Protein AF-A0A1S2QSL7-F1 (afdb_monomer_lite)

pLDDT: mean 91.75, std 8.48, range [45.66, 98.5]

Radius of gyration: 13.89 Å; chains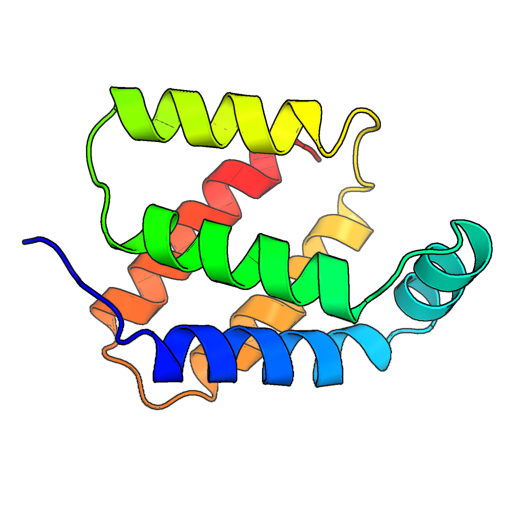: 1; bounding box: 34×24×37 Å

Secondary structure (DSSP, 8-state):
---PPPHHHHHHHHHHHHHHHTTSHHHHHHHHHTT--HHHHHHHHHHHHHHHHH---HHHHHHHHHHHHHH--SPPPHHHHHHHHHHHHHHHHHS---HHHHHHHHHHHHHHHTTT-

Foldseek 3Di:
DQDQDDLVVLLQLLVQLVVQVCVDVVSVVVCVVVVHDSVVVSVVSSVLLRQQRRDDDPVVLVVNLVVLCVVQVDADDVVRLVVSLVSSLVSLVPDPDDPVSSVSSSVSSVVSSVSRD

Sequence (117 aa):
MTISLEQEKVNELVDRFYDKLLQDPYYVSMFKERSVDIEVLKNRQRVFISRLVSEESAQEQGKHVSQVQERHPFQIEPERGGIWFSKLKETIDEMELDRSAKERILKKVEFLLKKII

Structure (mmCIF, N/CA/C/O backbone):
data_AF-A0A1S2QSL7-F1
#
_entry.id   AF-A0A1S2QSL7-F1
#
loop_
_atom_site.group_PDB
_atom_site.id
_atom_site.type_symbol
_atom_site.label_atom_id
_atom_site.label_alt_id
_atom_site.label_comp_id
_atom_site.label_asym_id
_atom_site.label_entity_id
_atom_site.label_seq_id
_atom_site.pdbx_PDB_ins_code
_atom_site.Cartn_x
_atom_site.Cartn_y
_atom_site.Cartn_z
_atom_site.occupancy
_atom_site.B_iso_or_equiv
_atom_site.auth_seq_id
_atom_site.auth_comp_id
_atom_site.auth_asym_id
_atom_site.auth_atom_id
_atom_site.pdbx_PDB_model_num
ATOM 1 N N . MET A 1 1 ? -9.664 1.681 20.411 1.00 45.66 1 MET A N 1
ATOM 2 C CA . MET A 1 1 ? -10.759 1.075 19.626 1.00 45.66 1 MET A CA 1
ATOM 3 C C . MET A 1 1 ? -10.112 0.392 18.446 1.00 45.66 1 MET A C 1
ATOM 5 O O . MET A 1 1 ? -9.631 1.094 17.565 1.00 45.66 1 MET A O 1
ATOM 9 N N . THR A 1 2 ? -10.062 -0.938 18.461 1.00 53.28 2 THR A N 1
ATOM 10 C CA . THR A 1 2 ? -9.529 -1.727 17.350 1.00 53.28 2 THR A CA 1
ATOM 11 C C . THR A 1 2 ? -10.446 -1.547 16.146 1.00 53.28 2 THR A C 1
ATOM 13 O O . THR A 1 2 ? -11.578 -2.021 16.154 1.00 53.28 2 THR A O 1
ATOM 16 N N . ILE A 1 3 ? -9.986 -0.815 15.134 1.00 60.56 3 ILE A N 1
ATOM 17 C CA . ILE A 1 3 ? -10.678 -0.737 13.845 1.00 60.56 3 ILE A CA 1
ATOM 18 C C . ILE A 1 3 ? -10.294 -2.002 13.082 1.00 60.56 3 ILE A C 1
ATOM 20 O O . ILE A 1 3 ? -9.147 -2.143 12.666 1.00 60.56 3 ILE A O 1
ATOM 24 N N . SER A 1 4 ? -11.235 -2.931 12.936 1.00 66.44 4 SER A N 1
ATOM 25 C CA . SER A 1 4 ? -11.067 -4.099 12.074 1.00 66.44 4 SER A CA 1
ATOM 26 C C . SER A 1 4 ? -11.668 -3.775 10.714 1.00 66.44 4 SER A C 1
ATOM 28 O O . SER A 1 4 ? -12.847 -3.444 10.638 1.00 66.44 4 SER A O 1
ATOM 30 N N . LEU A 1 5 ? -10.866 -3.855 9.653 1.00 80.69 5 LEU A N 1
ATOM 31 C CA . LEU A 1 5 ? -11.386 -3.811 8.290 1.00 80.69 5 LEU A CA 1
ATOM 32 C C . LEU A 1 5 ? -11.773 -5.234 7.878 1.00 80.69 5 LEU A C 1
ATOM 34 O O . LEU A 1 5 ? -11.000 -6.165 8.105 1.00 80.69 5 LEU A O 1
ATOM 38 N N . GLU A 1 6 ? -12.954 -5.412 7.293 1.00 88.50 6 GLU A N 1
ATOM 39 C CA . GLU A 1 6 ? -13.374 -6.715 6.773 1.00 88.50 6 GLU A CA 1
ATOM 40 C C . GLU A 1 6 ? -12.395 -7.214 5.705 1.00 88.50 6 GLU A C 1
ATOM 42 O O . GLU A 1 6 ? -11.885 -6.437 4.891 1.00 88.50 6 GLU A O 1
ATOM 47 N N . GLN A 1 7 ? -12.133 -8.523 5.683 1.00 89.69 7 GLN A N 1
ATOM 48 C CA . GLN A 1 7 ? -11.167 -9.104 4.747 1.00 89.69 7 GLN A CA 1
ATOM 49 C C . GLN A 1 7 ? -11.559 -8.846 3.285 1.00 89.69 7 GLN A C 1
ATOM 51 O O . GLN A 1 7 ? -10.685 -8.641 2.446 1.00 89.69 7 GLN A O 1
ATOM 56 N N . GLU A 1 8 ? -12.856 -8.795 2.981 1.00 92.62 8 GLU A N 1
ATOM 57 C CA . GLU A 1 8 ? -13.361 -8.453 1.647 1.00 92.62 8 GLU A CA 1
ATOM 58 C C . GLU A 1 8 ? -12.944 -7.041 1.226 1.00 92.62 8 GLU A C 1
ATOM 60 O O . GLU A 1 8 ? -12.466 -6.848 0.109 1.00 92.62 8 GLU A O 1
ATOM 65 N N . LYS A 1 9 ? -13.003 -6.072 2.146 1.00 94.12 9 LYS A N 1
ATOM 66 C CA . LYS A 1 9 ? -12.539 -4.702 1.901 1.00 94.12 9 LYS A CA 1
ATOM 67 C C . LYS A 1 9 ? -11.025 -4.619 1.753 1.00 94.12 9 LYS A C 1
ATOM 69 O O . LYS A 1 9 ? -10.541 -3.856 0.923 1.00 94.12 9 LYS A O 1
ATOM 74 N N . VAL A 1 10 ? -10.259 -5.421 2.495 1.00 94.50 10 VAL A N 1
ATOM 75 C CA . VAL A 1 10 ? -8.804 -5.522 2.275 1.00 94.50 10 VAL A CA 1
ATOM 76 C C . VAL A 1 10 ? -8.500 -6.084 0.882 1.00 94.50 10 VAL A C 1
ATOM 78 O O . VAL A 1 10 ? -7.609 -5.579 0.200 1.00 94.50 10 VAL A O 1
ATOM 81 N N . ASN A 1 11 ? -9.235 -7.110 0.448 1.00 95.81 11 ASN A N 1
ATOM 82 C CA . ASN A 1 11 ? -9.059 -7.704 -0.875 1.00 95.81 11 ASN A CA 1
ATOM 83 C C . ASN A 1 11 ? -9.378 -6.685 -1.978 1.00 95.81 11 ASN A C 1
ATOM 85 O O . ASN A 1 11 ? -8.533 -6.458 -2.841 1.00 95.81 11 ASN A O 1
ATOM 89 N N . GLU A 1 12 ? -10.533 -6.017 -1.881 1.00 96.94 12 GLU A N 1
ATOM 90 C CA . GLU A 1 12 ? -10.971 -4.955 -2.796 1.00 96.94 12 GLU A CA 1
ATOM 91 C C . GLU A 1 12 ? -9.943 -3.814 -2.881 1.00 96.94 12 GLU A C 1
ATOM 93 O O . GLU A 1 12 ? -9.579 -3.396 -3.981 1.00 96.94 12 GLU A O 1
ATOM 98 N N . LEU A 1 13 ? -9.434 -3.345 -1.733 1.00 96.81 13 LEU A N 1
ATOM 99 C CA . LEU A 1 13 ? -8.393 -2.316 -1.662 1.00 96.81 13 LEU A CA 1
ATOM 100 C C . LEU A 1 13 ? -7.150 -2.727 -2.447 1.00 96.81 13 LEU A C 1
ATOM 102 O O . LEU A 1 13 ? -6.632 -1.942 -3.238 1.00 96.81 13 LEU A O 1
ATOM 106 N N . VAL A 1 14 ? -6.655 -3.944 -2.218 1.00 97.94 14 VAL A N 1
ATOM 107 C CA . VAL A 1 14 ? -5.434 -4.409 -2.875 1.00 97.94 14 VAL A CA 1
ATOM 108 C C . VAL A 1 14 ? -5.651 -4.570 -4.375 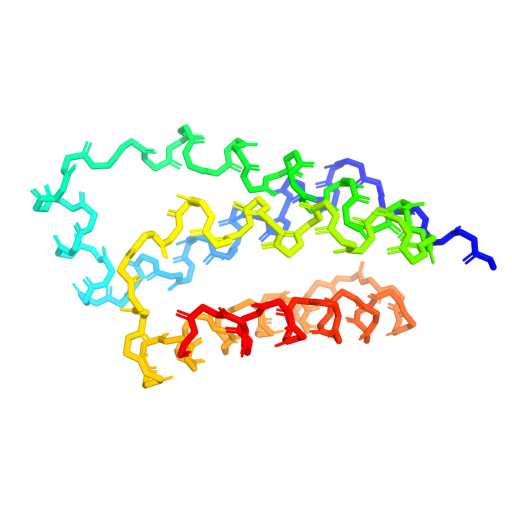1.00 97.94 14 VAL A C 1
ATOM 110 O O . VAL A 1 14 ? -4.814 -4.103 -5.140 1.00 97.94 14 VAL A O 1
ATOM 113 N N . ASP A 1 15 ? -6.759 -5.163 -4.816 1.00 98.25 15 ASP A N 1
ATOM 114 C CA . ASP A 1 15 ? -7.004 -5.341 -6.250 1.00 98.25 15 ASP A CA 1
ATOM 115 C C . ASP A 1 15 ? -7.099 -4.006 -6.987 1.00 98.25 15 ASP A C 1
ATOM 117 O O . ASP A 1 15 ? -6.326 -3.771 -7.917 1.00 98.25 15 ASP A O 1
ATOM 121 N N . ARG A 1 16 ? -7.923 -3.076 -6.493 1.00 98.38 16 ARG A N 1
ATOM 122 C CA . ARG A 1 16 ? -8.044 -1.738 -7.094 1.00 98.38 16 ARG A CA 1
ATOM 123 C C . ARG A 1 16 ? -6.732 -0.960 -7.067 1.00 98.38 16 ARG A C 1
ATOM 125 O O . ARG A 1 16 ? -6.428 -0.227 -8.007 1.00 98.38 16 ARG A O 1
ATOM 132 N N . PHE A 1 17 ? -5.945 -1.119 -6.004 1.00 98.50 17 PHE A N 1
ATOM 133 C CA . PHE A 1 17 ? -4.632 -0.499 -5.902 1.00 98.50 17 PHE A CA 1
ATOM 134 C C . PHE A 1 17 ? -3.696 -0.984 -7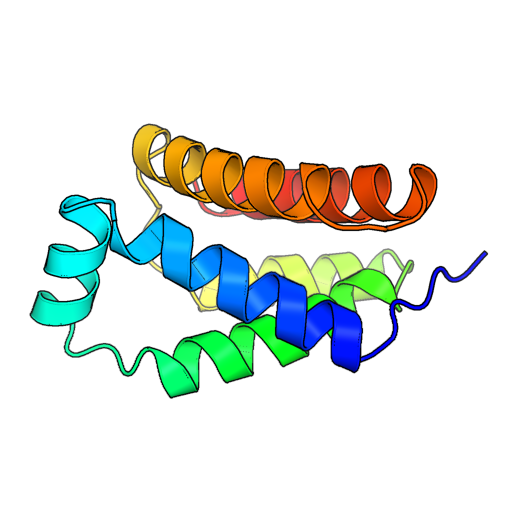.017 1.00 98.50 17 PHE A C 1
ATOM 136 O O . PHE A 1 17 ? -3.068 -0.157 -7.680 1.00 98.50 17 PHE A O 1
ATOM 143 N N . TYR A 1 18 ? -3.620 -2.296 -7.264 1.00 98.25 18 TYR A N 1
ATOM 144 C CA . TYR A 1 18 ? -2.793 -2.832 -8.349 1.00 98.25 18 TYR A CA 1
ATOM 145 C C . TYR A 1 18 ? -3.335 -2.477 -9.728 1.00 98.25 18 TYR A C 1
ATOM 147 O O . TYR A 1 18 ? -2.532 -2.161 -10.601 1.00 98.25 18 TYR A O 1
ATOM 155 N N . ASP A 1 19 ? -4.654 -2.449 -9.924 1.00 97.94 19 ASP A N 1
ATOM 156 C CA . ASP A 1 19 ? -5.246 -2.024 -11.197 1.00 97.94 19 ASP A CA 1
ATOM 157 C C . ASP A 1 19 ? -4.797 -0.607 -11.581 1.00 97.94 19 ASP A C 1
ATOM 159 O O . ASP A 1 19 ? -4.506 -0.345 -12.750 1.00 97.94 19 ASP A O 1
ATOM 163 N N . LYS A 1 20 ? -4.673 0.290 -10.590 1.00 97.81 20 LYS A N 1
ATOM 164 C CA . LYS A 1 20 ? -4.133 1.646 -10.770 1.00 97.81 20 LYS A CA 1
ATOM 165 C C . LYS A 1 20 ? -2.612 1.666 -10.902 1.00 97.81 20 LYS A C 1
ATOM 167 O O . LYS A 1 20 ? -2.093 2.375 -11.760 1.00 97.81 20 LYS A O 1
ATOM 172 N N . LEU A 1 21 ? -1.891 0.927 -10.055 1.00 97.69 21 LEU A N 1
ATOM 173 C CA . LEU A 1 21 ? -0.424 0.904 -10.052 1.00 97.69 21 LEU A CA 1
ATOM 174 C C . LEU A 1 21 ? 0.130 0.383 -11.383 1.00 97.69 21 LEU A C 1
ATOM 176 O O . LEU A 1 21 ? 1.119 0.901 -11.888 1.00 97.69 21 LEU A O 1
ATOM 180 N N . LEU A 1 22 ? -0.535 -0.611 -11.973 1.00 96.94 22 LEU A N 1
ATOM 181 C CA . LEU A 1 22 ? -0.143 -1.226 -13.240 1.00 96.94 22 LEU A CA 1
ATOM 182 C C . LEU A 1 22 ? -0.481 -0.370 -14.472 1.00 96.94 22 LEU A C 1
ATOM 184 O O . LEU A 1 22 ? -0.148 -0.770 -15.584 1.00 96.94 22 LEU A O 1
ATOM 188 N N . GLN A 1 23 ? -1.089 0.809 -14.301 1.00 96.75 23 GLN A N 1
ATOM 189 C CA . GLN A 1 23 ? -1.167 1.816 -15.368 1.00 96.75 23 GLN A CA 1
ATOM 190 C C . GLN A 1 23 ? 0.116 2.648 -15.482 1.00 96.75 23 GLN A C 1
ATOM 192 O O . GLN A 1 23 ? 0.315 3.331 -16.484 1.00 96.75 23 GLN A O 1
ATOM 197 N N . ASP A 1 24 ? 0.981 2.623 -14.464 1.00 96.75 24 ASP A N 1
ATOM 198 C CA . ASP A 1 24 ? 2.242 3.355 -14.479 1.00 96.75 24 ASP A CA 1
ATOM 199 C C . ASP A 1 24 ? 3.346 2.510 -15.158 1.00 96.75 24 ASP A C 1
ATOM 201 O O . ASP A 1 24 ? 3.690 1.426 -14.663 1.00 96.75 24 ASP A O 1
ATOM 205 N N . PRO A 1 25 ? 3.939 2.987 -16.275 1.00 96.38 25 PRO A N 1
ATOM 206 C CA . PRO A 1 25 ? 4.929 2.224 -17.034 1.00 96.38 25 PRO A CA 1
ATOM 207 C C . PRO A 1 25 ? 6.164 1.813 -16.228 1.00 96.38 25 PRO A C 1
ATOM 209 O O . PRO A 1 25 ? 6.756 0.771 -16.515 1.00 96.38 25 PRO A O 1
ATOM 212 N N . TYR A 1 26 ? 6.555 2.598 -15.217 1.00 95.88 26 TYR A N 1
ATOM 213 C CA . TYR A 1 26 ? 7.703 2.277 -14.374 1.00 95.88 26 TYR A CA 1
ATOM 214 C C . TYR A 1 26 ? 7.457 0.989 -13.584 1.00 95.88 26 TYR A C 1
ATOM 216 O O . TYR A 1 26 ? 8.306 0.098 -13.592 1.00 95.88 26 TYR A O 1
ATOM 224 N N . TYR A 1 27 ? 6.293 0.855 -12.940 1.00 95.75 27 TYR A N 1
ATOM 225 C CA . TYR A 1 27 ? 5.971 -0.340 -12.154 1.00 95.75 27 TYR A CA 1
ATOM 226 C C . TYR A 1 27 ? 5.801 -1.569 -13.037 1.00 95.75 27 TYR A C 1
ATOM 228 O O . TYR A 1 27 ? 6.291 -2.641 -12.682 1.00 95.75 27 TYR A O 1
ATOM 236 N N . VAL A 1 28 ? 5.182 -1.410 -14.210 1.00 96.56 28 VAL A N 1
ATOM 237 C CA . VAL A 1 28 ? 5.062 -2.493 -15.194 1.00 96.56 28 VAL A CA 1
ATOM 238 C C . VAL A 1 28 ? 6.441 -2.992 -15.631 1.00 96.56 28 VAL A C 1
ATOM 240 O O . VAL A 1 28 ? 6.689 -4.199 -15.593 1.00 96.56 28 VAL A O 1
ATOM 243 N N . SER A 1 29 ? 7.355 -2.085 -16.002 1.00 96.62 29 SER A N 1
ATOM 244 C CA . SER A 1 29 ? 8.717 -2.465 -16.405 1.00 96.62 29 SER A CA 1
ATOM 245 C C . SER A 1 29 ? 9.475 -3.112 -15.251 1.00 96.62 29 SER A C 1
ATOM 247 O O . SER A 1 29 ? 10.007 -4.208 -15.403 1.00 96.62 29 SER A O 1
ATOM 249 N N . MET A 1 30 ? 9.448 -2.495 -14.067 1.00 94.56 30 MET A N 1
ATOM 250 C CA . MET A 1 30 ? 10.173 -2.973 -12.890 1.00 94.56 30 MET A CA 1
ATOM 251 C C . MET A 1 30 ? 9.715 -4.367 -12.445 1.00 94.56 30 MET A C 1
ATOM 253 O O . MET A 1 30 ? 10.553 -5.227 -12.163 1.00 94.56 30 MET A O 1
ATOM 257 N N . PHE A 1 31 ? 8.405 -4.632 -12.422 1.00 95.12 31 PHE A N 1
ATOM 258 C CA . PHE A 1 31 ? 7.882 -5.960 -12.098 1.00 95.12 31 PHE A CA 1
ATOM 259 C C . PHE A 1 31 ? 8.260 -6.998 -13.156 1.00 95.12 31 PHE A C 1
ATOM 261 O O . PHE A 1 31 ? 8.641 -8.113 -12.797 1.00 95.12 31 PHE A O 1
ATOM 268 N N . LYS A 1 32 ? 8.226 -6.634 -14.444 1.00 95.69 32 LYS A N 1
ATOM 269 C CA . LYS A 1 32 ? 8.627 -7.524 -15.539 1.00 95.69 32 LYS A CA 1
ATOM 270 C C . LYS A 1 32 ? 10.119 -7.862 -15.491 1.00 95.69 32 LYS A C 1
ATOM 2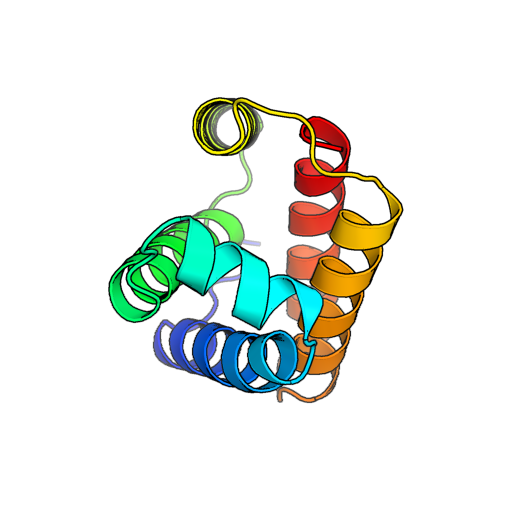72 O O . LYS A 1 32 ? 10.474 -9.035 -15.547 1.00 95.69 32 LYS A O 1
ATOM 277 N N . GLU A 1 33 ? 10.984 -6.862 -15.350 1.00 95.88 33 GLU A N 1
ATOM 278 C CA . GLU A 1 33 ? 12.443 -7.026 -15.264 1.00 95.88 33 GLU A CA 1
ATOM 279 C C . GLU A 1 33 ? 12.850 -7.919 -14.091 1.00 95.88 33 GLU A C 1
ATOM 281 O O . GLU A 1 33 ? 13.754 -8.744 -14.208 1.00 95.88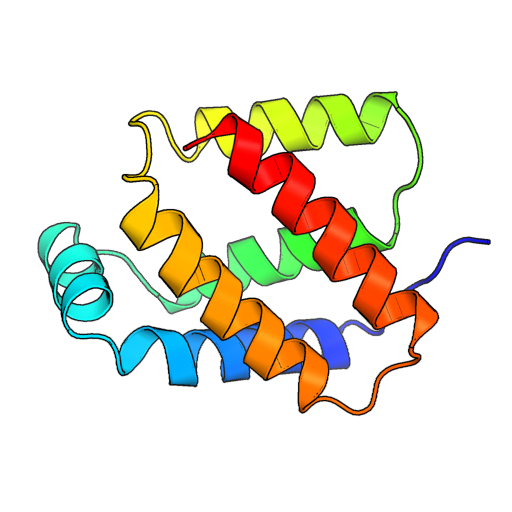 33 GLU A O 1
ATOM 286 N N . ARG A 1 34 ? 12.143 -7.796 -12.965 1.00 92.31 34 ARG A N 1
ATOM 287 C CA . ARG A 1 34 ? 12.389 -8.588 -11.756 1.00 92.31 34 ARG A CA 1
ATOM 288 C C . ARG A 1 34 ? 11.618 -9.910 -11.713 1.00 92.31 34 ARG A C 1
ATOM 290 O O . ARG A 1 34 ? 11.685 -10.595 -10.697 1.00 92.31 34 ARG A O 1
ATOM 297 N N . SER A 1 35 ? 10.902 -10.274 -12.784 1.00 95.31 35 SER A N 1
ATOM 298 C CA . SER A 1 35 ? 10.068 -11.487 -12.861 1.00 95.31 35 SER A CA 1
ATOM 299 C C . SER A 1 35 ? 9.128 -11.643 -11.654 1.00 95.31 35 SER A C 1
ATOM 301 O O . SER A 1 35 ? 9.003 -12.718 -11.069 1.00 95.31 35 SER A O 1
ATOM 303 N N . VAL A 1 36 ? 8.504 -10.537 -11.241 1.00 93.50 36 VAL A N 1
ATOM 304 C CA . VAL A 1 36 ? 7.621 -10.489 -10.072 1.00 93.50 36 VAL A CA 1
ATOM 305 C C . VAL A 1 36 ? 6.276 -11.118 -10.410 1.00 93.50 36 VAL A C 1
ATOM 307 O O . VAL A 1 36 ? 5.576 -10.669 -11.315 1.00 93.50 36 VAL A O 1
ATOM 310 N N . ASP A 1 37 ? 5.879 -12.110 -9.618 1.00 96.31 37 ASP A N 1
ATOM 311 C CA . ASP A 1 37 ? 4.510 -12.616 -9.607 1.00 96.31 37 ASP A CA 1
ATOM 312 C C . ASP A 1 37 ? 3.605 -11.631 -8.846 1.00 96.31 37 ASP A C 1
ATOM 314 O O . ASP A 1 37 ? 3.667 -11.502 -7.616 1.00 96.31 37 ASP A O 1
ATOM 318 N N . ILE A 1 38 ? 2.781 -10.907 -9.605 1.00 96.25 38 ILE A N 1
ATOM 319 C CA . ILE A 1 38 ? 1.880 -9.874 -9.085 1.00 96.25 38 ILE A CA 1
ATOM 320 C C . ILE A 1 38 ? 0.823 -10.477 -8.155 1.00 96.25 38 ILE A C 1
ATOM 322 O O . ILE A 1 38 ? 0.483 -9.854 -7.151 1.00 96.25 38 ILE A O 1
ATOM 326 N N . GLU A 1 39 ? 0.330 -11.687 -8.418 1.00 97.06 39 GLU A N 1
ATOM 327 C CA . GLU A 1 39 ? -0.698 -12.307 -7.577 1.00 97.06 39 GLU A CA 1
ATOM 328 C C . GLU A 1 39 ? -0.122 -12.750 -6.229 1.00 97.06 39 GLU A C 1
ATOM 330 O O . GLU A 1 39 ? -0.735 -12.544 -5.174 1.00 97.06 39 GLU A O 1
ATOM 335 N N . VAL A 1 40 ? 1.114 -13.255 -6.218 1.00 96.44 40 VAL A N 1
ATOM 336 C CA . VAL A 1 40 ? 1.843 -13.505 -4.966 1.00 96.44 40 VAL A CA 1
ATOM 337 C C . VAL A 1 40 ? 2.079 -12.200 -4.200 1.00 96.44 40 VAL A C 1
ATOM 339 O O . VAL A 1 40 ? 1.932 -12.170 -2.972 1.00 96.44 40 VAL A O 1
ATOM 342 N N . LEU A 1 41 ? 2.420 -11.111 -4.894 1.00 95.25 41 LEU A N 1
ATOM 343 C CA . LEU A 1 41 ? 2.651 -9.811 -4.267 1.00 95.25 41 LEU A CA 1
ATOM 344 C C . LEU A 1 41 ? 1.363 -9.225 -3.663 1.00 95.25 41 LEU A C 1
ATOM 346 O O . LEU A 1 41 ? 1.368 -8.829 -2.494 1.00 95.25 41 LEU A O 1
ATOM 350 N N . LYS A 1 42 ? 0.248 -9.269 -4.401 1.00 97.50 42 LYS A N 1
ATOM 351 C CA . LYS A 1 42 ? -1.092 -8.919 -3.913 1.00 97.50 42 LYS A CA 1
ATOM 352 C C . LYS A 1 42 ? -1.451 -9.708 -2.660 1.00 97.50 42 LYS A C 1
ATOM 354 O O . LYS A 1 42 ? -1.810 -9.113 -1.647 1.00 97.50 42 LYS A O 1
ATOM 359 N N . ASN A 1 43 ? -1.282 -11.031 -2.675 1.00 96.38 43 ASN A N 1
ATOM 360 C CA . ASN A 1 43 ? -1.564 -11.880 -1.514 1.00 96.38 43 ASN A CA 1
ATOM 361 C C . ASN A 1 43 ? -0.744 -11.480 -0.283 1.00 96.38 43 ASN A C 1
ATOM 363 O O . ASN A 1 43 ? -1.283 -11.362 0.819 1.00 96.38 43 ASN A O 1
ATOM 367 N N . ARG A 1 44 ? 0.550 -11.195 -0.463 1.00 95.12 44 ARG A N 1
ATOM 368 C CA . ARG A 1 44 ? 1.408 -10.704 0.627 1.00 95.12 44 ARG A CA 1
ATOM 369 C C . ARG A 1 44 ? 0.941 -9.349 1.153 1.00 95.12 44 ARG A C 1
ATOM 371 O O . ARG A 1 44 ? 0.974 -9.139 2.366 1.00 95.12 44 ARG A O 1
ATOM 378 N N . GLN A 1 45 ? 0.511 -8.449 0.270 1.00 95.75 45 GLN A N 1
ATOM 379 C CA . GLN A 1 45 ? 0.025 -7.126 0.652 1.00 95.75 45 GLN A CA 1
ATOM 380 C C . GLN A 1 45 ? -1.330 -7.191 1.367 1.00 95.75 45 GLN A C 1
ATOM 382 O O . GLN A 1 45 ? -1.492 -6.501 2.369 1.00 95.75 45 GLN A O 1
ATOM 387 N N . ARG A 1 46 ? -2.254 -8.067 0.945 1.00 95.50 46 ARG A N 1
ATOM 388 C CA . ARG A 1 46 ? -3.527 -8.327 1.647 1.00 95.50 46 ARG A CA 1
ATOM 389 C C . ARG A 1 46 ? -3.267 -8.756 3.089 1.00 95.50 46 ARG A C 1
ATOM 391 O O . ARG A 1 46 ? -3.742 -8.111 4.015 1.00 95.50 46 ARG A O 1
ATOM 398 N N . VAL A 1 47 ? -2.430 -9.778 3.285 1.00 92.81 47 VAL A N 1
ATOM 399 C CA . VAL A 1 47 ? -2.072 -10.273 4.628 1.00 92.81 47 VAL A CA 1
ATOM 400 C C . VAL A 1 47 ? -1.419 -9.179 5.474 1.00 92.81 47 VAL A C 1
ATOM 402 O O . VAL A 1 47 ? -1.717 -9.054 6.661 1.00 92.81 47 VAL A O 1
ATOM 405 N N . PHE A 1 48 ? -0.530 -8.386 4.873 1.00 93.12 48 PHE A N 1
ATOM 406 C CA . PHE A 1 48 ? 0.130 -7.286 5.567 1.00 93.12 48 PHE A CA 1
ATOM 407 C C . PHE A 1 48 ? -0.865 -6.210 6.013 1.00 93.12 48 PHE A C 1
ATOM 409 O O . PHE A 1 48 ? -0.849 -5.823 7.176 1.00 93.12 48 PHE A O 1
ATOM 416 N N . ILE A 1 49 ? -1.756 -5.764 5.123 1.00 91.50 49 ILE A N 1
ATOM 417 C CA . ILE A 1 49 ? -2.758 -4.741 5.438 1.00 91.50 49 ILE A CA 1
ATOM 418 C C . ILE A 1 49 ? -3.729 -5.244 6.508 1.00 91.50 49 ILE A C 1
ATOM 420 O O . ILE A 1 49 ? -3.990 -4.498 7.448 1.00 91.50 49 ILE A O 1
ATOM 424 N N . SER A 1 50 ? -4.201 -6.496 6.430 1.00 89.50 50 SER A N 1
ATOM 425 C CA . SER A 1 50 ? -5.084 -7.077 7.454 1.00 89.50 50 SER A CA 1
ATOM 426 C C . SER A 1 50 ? -4.453 -7.023 8.851 1.00 89.50 50 SER A C 1
ATOM 428 O O . SER A 1 50 ? -5.107 -6.619 9.807 1.00 89.50 50 SER A O 1
ATOM 430 N N . ARG A 1 51 ? -3.159 -7.346 8.982 1.00 88.56 51 ARG A N 1
ATOM 431 C CA . ARG A 1 51 ? -2.441 -7.228 10.269 1.00 88.56 51 ARG A CA 1
ATOM 432 C C . ARG A 1 51 ? -2.250 -5.773 10.683 1.00 88.56 51 ARG A C 1
ATOM 434 O O . ARG A 1 51 ? -2.526 -5.397 11.821 1.00 88.56 51 ARG A O 1
ATOM 441 N N . LEU A 1 52 ? -1.856 -4.933 9.725 1.00 88.56 52 LEU A N 1
ATOM 442 C CA . LEU A 1 52 ? -1.601 -3.516 9.946 1.00 88.56 52 LEU A CA 1
ATOM 443 C C . LEU A 1 52 ? -2.831 -2.791 10.504 1.00 88.56 52 LEU A C 1
ATOM 445 O O . LEU A 1 52 ? -2.667 -1.889 11.325 1.00 88.56 52 LEU A O 1
ATOM 449 N N . VAL A 1 53 ? -4.048 -3.144 10.079 1.00 84.06 53 VAL A N 1
ATOM 450 C CA . VAL A 1 53 ? -5.279 -2.509 10.583 1.00 84.06 53 VAL A CA 1
ATOM 451 C C . VAL A 1 53 ? -5.668 -3.001 11.976 1.00 84.06 53 VAL A C 1
ATOM 453 O O . VAL A 1 53 ? -6.020 -2.167 12.813 1.00 84.06 53 VAL A O 1
ATOM 456 N N . SER A 1 54 ? -5.522 -4.300 12.248 1.00 79.06 54 SER A N 1
ATOM 457 C CA . SER A 1 54 ? -5.943 -4.935 13.503 1.00 79.06 54 SER A CA 1
ATOM 458 C C . SER A 1 54 ? -5.044 -4.620 14.704 1.00 79.06 54 SER A C 1
ATOM 460 O O . SER A 1 54 ? -5.497 -4.711 15.842 1.00 79.06 54 SER A O 1
ATOM 462 N N . GLU A 1 55 ? -3.784 -4.241 14.485 1.00 77.69 55 GLU A N 1
ATOM 463 C CA . GLU A 1 55 ? -2.789 -4.129 15.558 1.00 77.69 55 GLU A CA 1
ATOM 464 C C . GLU A 1 55 ? -2.435 -2.668 15.900 1.00 77.69 55 GLU A C 1
ATOM 466 O O . GLU A 1 55 ? -2.209 -1.832 15.021 1.00 77.69 55 GLU A O 1
ATOM 471 N N . GLU A 1 56 ? -2.380 -2.330 17.194 1.00 73.00 56 GLU A N 1
ATOM 472 C CA . GLU A 1 56 ? -2.098 -0.962 17.684 1.00 73.00 56 GLU A CA 1
ATOM 473 C C . GLU A 1 56 ? -0.885 -0.853 18.618 1.00 73.00 56 GLU A C 1
ATOM 475 O O . GLU A 1 56 ? -0.549 0.248 19.049 1.00 73.00 56 GLU A O 1
ATOM 480 N N . SER A 1 57 ? -0.219 -1.959 18.959 1.00 79.06 57 SER A N 1
ATOM 481 C CA . SER A 1 57 ? 0.872 -1.915 19.938 1.00 79.06 57 SER A CA 1
ATOM 482 C C . SER A 1 57 ? 2.186 -1.409 19.322 1.00 79.06 57 SER A C 1
ATOM 484 O O . SER A 1 57 ? 2.482 -1.643 18.147 1.00 79.06 57 SER A O 1
ATOM 486 N N . ALA A 1 58 ? 3.018 -0.755 20.140 1.00 77.25 58 ALA A N 1
ATOM 487 C CA . ALA A 1 58 ? 4.355 -0.315 19.732 1.00 77.25 58 ALA A CA 1
ATOM 488 C C . ALA A 1 58 ? 5.266 -1.494 19.336 1.00 77.25 58 ALA A C 1
ATOM 490 O O . ALA A 1 58 ? 6.112 -1.364 18.452 1.00 77.25 58 ALA A O 1
ATOM 491 N N . GLN A 1 59 ? 5.068 -2.663 19.955 1.00 82.44 59 GLN A N 1
ATOM 492 C CA . GLN A 1 59 ? 5.787 -3.887 19.609 1.00 82.44 59 GLN A CA 1
ATOM 493 C C . GLN A 1 59 ? 5.442 -4.360 18.189 1.00 82.44 59 GLN A C 1
ATOM 495 O O . GLN A 1 59 ? 6.348 -4.656 17.410 1.00 82.44 59 GLN A O 1
ATOM 500 N N . GLU A 1 60 ? 4.156 -4.385 17.828 1.00 85.25 60 GLU A N 1
ATOM 501 C CA . GLU A 1 60 ? 3.728 -4.750 16.471 1.00 85.25 60 GLU A CA 1
ATOM 502 C C . GLU A 1 60 ? 4.182 -3.706 15.444 1.00 85.25 60 GLU A C 1
ATOM 504 O O . GLU A 1 60 ? 4.627 -4.053 14.351 1.00 85.25 60 GLU A O 1
ATOM 509 N N . GLN A 1 61 ? 4.182 -2.419 15.806 1.00 84.81 61 GLN A N 1
ATOM 510 C CA . GLN A 1 61 ? 4.754 -1.375 14.955 1.00 84.81 61 GLN A CA 1
ATOM 511 C C . GLN A 1 61 ? 6.237 -1.636 14.642 1.00 84.81 61 GLN A C 1
ATOM 513 O O . GLN A 1 61 ? 6.642 -1.499 13.488 1.00 84.81 61 GLN A O 1
ATOM 518 N N . GLY A 1 62 ? 7.034 -2.051 15.633 1.00 88.62 62 GLY A N 1
ATOM 519 C CA . GLY A 1 62 ? 8.431 -2.443 15.430 1.00 88.62 62 GLY A CA 1
ATOM 520 C C . GLY A 1 62 ? 8.581 -3.608 14.447 1.00 88.62 62 GLY A C 1
ATOM 521 O O . GLY A 1 62 ? 9.382 -3.523 13.518 1.00 88.62 62 GLY A O 1
ATOM 522 N N . LYS A 1 63 ? 7.752 -4.653 14.579 1.00 90.69 63 LYS A N 1
ATOM 523 C CA . LYS A 1 63 ? 7.742 -5.794 13.644 1.00 90.69 63 LYS A CA 1
ATOM 524 C C . LYS A 1 63 ? 7.384 -5.374 12.220 1.00 90.69 63 LYS A C 1
ATOM 526 O O . LYS A 1 63 ? 8.030 -5.828 11.279 1.00 90.69 63 LYS A O 1
ATOM 531 N N . HIS A 1 64 ? 6.398 -4.491 12.051 1.00 91.44 64 HIS A N 1
ATOM 532 C CA . HIS A 1 64 ? 6.035 -3.962 10.737 1.00 91.44 64 HIS A CA 1
ATOM 533 C C . HIS A 1 64 ? 7.187 -3.182 10.098 1.00 91.44 64 HIS A C 1
ATOM 535 O O . HIS A 1 64 ? 7.441 -3.366 8.910 1.00 91.44 64 HIS A O 1
ATOM 541 N N . VAL A 1 65 ? 7.910 -2.361 10.872 1.00 93.38 65 VAL A N 1
ATOM 542 C CA . VAL A 1 65 ? 9.100 -1.640 10.387 1.00 93.38 65 VAL A CA 1
ATOM 543 C C . VAL A 1 65 ? 10.175 -2.620 9.917 1.00 93.38 65 VAL A C 1
ATOM 545 O O . VAL A 1 65 ? 10.632 -2.510 8.781 1.00 93.38 65 VAL A O 1
ATOM 548 N N . SER A 1 66 ? 10.533 -3.609 10.740 1.00 93.81 66 SER A N 1
ATOM 549 C CA . SER A 1 66 ? 11.529 -4.618 10.359 1.00 93.81 66 SER A CA 1
ATOM 550 C C . SER A 1 66 ? 11.115 -5.377 9.097 1.00 93.81 66 SER A C 1
ATOM 552 O O . SER A 1 66 ? 11.917 -5.537 8.182 1.00 93.81 66 SER A O 1
ATOM 554 N N . GLN A 1 67 ? 9.843 -5.771 9.001 1.00 94.31 67 GLN A N 1
ATOM 555 C CA . GLN A 1 67 ? 9.317 -6.496 7.848 1.00 94.31 67 GLN A CA 1
ATOM 556 C C . GLN A 1 67 ? 9.357 -5.671 6.553 1.00 94.31 67 GLN A C 1
ATOM 558 O O . GLN A 1 67 ? 9.668 -6.225 5.497 1.00 94.31 67 GLN A O 1
ATOM 563 N N . VAL A 1 68 ? 9.029 -4.370 6.590 1.00 94.06 68 VAL A N 1
ATOM 564 C CA . VAL A 1 68 ? 9.112 -3.533 5.379 1.00 94.06 68 VAL A CA 1
ATOM 565 C C . VAL A 1 68 ? 10.559 -3.287 4.968 1.00 94.06 68 VAL A C 1
ATOM 567 O O . VAL A 1 68 ? 10.833 -3.328 3.775 1.00 94.06 68 VAL A O 1
ATOM 570 N N . GLN A 1 69 ? 11.482 -3.107 5.915 1.00 94.81 69 GLN A N 1
ATOM 571 C CA . GLN A 1 69 ? 12.905 -2.920 5.618 1.00 94.81 69 GLN A CA 1
ATOM 572 C C . GLN A 1 69 ? 13.539 -4.184 5.025 1.00 94.81 69 GLN A C 1
ATOM 574 O O . GLN A 1 69 ? 14.235 -4.105 4.021 1.00 94.81 69 GLN A O 1
ATOM 579 N N . GLU A 1 70 ? 13.237 -5.361 5.577 1.00 94.19 70 GLU A N 1
ATOM 580 C CA . GLU A 1 70 ? 13.733 -6.643 5.055 1.00 94.19 70 GLU A CA 1
ATOM 581 C C . GLU A 1 70 ? 13.254 -6.904 3.618 1.00 94.19 70 GLU A C 1
ATOM 583 O O . GLU A 1 70 ? 14.000 -7.400 2.776 1.00 94.19 70 GLU A O 1
ATOM 588 N N . ARG A 1 71 ? 12.002 -6.541 3.314 1.00 91.12 71 ARG A N 1
ATOM 589 C CA . ARG A 1 71 ? 11.399 -6.725 1.982 1.00 91.12 71 ARG A CA 1
ATOM 590 C C . ARG A 1 71 ? 11.825 -5.675 0.961 1.00 91.12 71 ARG A C 1
ATOM 592 O O . ARG A 1 71 ? 11.642 -5.902 -0.234 1.00 91.12 71 ARG A O 1
ATOM 599 N N . HIS A 1 72 ? 12.388 -4.561 1.416 1.00 92.00 72 HIS A N 1
ATOM 600 C CA . HIS A 1 72 ? 12.920 -3.490 0.579 1.00 92.00 72 HIS A CA 1
ATOM 601 C C . HIS A 1 72 ? 14.403 -3.281 0.921 1.00 92.00 72 HIS A C 1
ATOM 603 O O . HIS A 1 72 ? 14.770 -2.238 1.460 1.00 92.00 72 HIS A O 1
ATOM 609 N N . PRO A 1 73 ? 15.267 -4.275 0.619 1.00 87.19 73 PRO A N 1
ATOM 610 C CA . PRO A 1 73 ? 16.689 -4.221 0.967 1.00 87.19 73 PRO A CA 1
ATOM 611 C C . PRO A 1 73 ? 17.446 -3.115 0.217 1.00 87.19 73 PRO A C 1
ATOM 613 O O . PRO A 1 73 ? 18.549 -2.744 0.605 1.00 87.19 73 PRO A O 1
ATOM 616 N N . PHE A 1 74 ? 16.849 -2.587 -0.852 1.00 86.62 74 PHE A N 1
ATOM 617 C CA . PHE A 1 74 ? 17.307 -1.401 -1.559 1.00 86.62 74 PHE A CA 1
ATOM 618 C C . PHE A 1 74 ? 16.308 -0.277 -1.307 1.00 86.62 74 PHE A C 1
ATOM 620 O O . PHE A 1 74 ? 15.098 -0.515 -1.387 1.00 86.62 74 PHE A O 1
ATOM 627 N N . GLN A 1 75 ? 16.810 0.929 -1.032 1.00 81.19 75 GLN A N 1
ATOM 628 C CA . GLN A 1 75 ? 15.949 2.096 -0.870 1.00 81.19 75 GLN A CA 1
ATOM 629 C C . GLN A 1 75 ? 15.128 2.335 -2.134 1.00 81.19 75 GLN A C 1
ATOM 631 O O . GLN A 1 75 ? 15.605 2.189 -3.263 1.00 81.19 75 GLN A O 1
ATOM 636 N N . ILE A 1 76 ? 13.865 2.682 -1.921 1.00 90.56 76 ILE A N 1
ATOM 637 C CA . ILE A 1 76 ? 12.967 3.109 -2.981 1.00 90.56 76 ILE A CA 1
ATOM 638 C C . ILE A 1 76 ? 13.243 4.586 -3.232 1.00 90.56 76 ILE A C 1
ATOM 640 O O . ILE A 1 76 ? 13.199 5.387 -2.306 1.00 90.56 76 ILE A O 1
ATOM 644 N N . GLU A 1 77 ? 13.454 4.961 -4.489 1.00 93.75 77 GLU A N 1
ATOM 645 C CA . GLU A 1 77 ? 13.538 6.371 -4.870 1.00 93.75 77 GLU A CA 1
ATOM 646 C C . GLU A 1 77 ? 12.318 7.154 -4.340 1.00 93.75 77 GLU A C 1
ATOM 648 O O . GLU A 1 77 ? 11.181 6.735 -4.602 1.00 93.75 77 GLU A O 1
ATOM 653 N N . PRO A 1 78 ? 12.497 8.289 -3.633 1.00 94.38 78 PRO A N 1
ATOM 654 C CA . PRO A 1 78 ? 11.395 9.011 -2.992 1.00 94.38 78 PRO A CA 1
ATOM 655 C C . PRO A 1 78 ? 10.250 9.372 -3.944 1.00 94.38 78 PRO A C 1
ATOM 657 O O . PRO A 1 78 ? 9.080 9.288 -3.570 1.00 94.38 78 PRO A O 1
ATOM 660 N N . GLU A 1 79 ? 10.571 9.712 -5.195 1.00 95.31 79 GLU A N 1
ATOM 661 C CA . GLU A 1 79 ? 9.585 9.972 -6.250 1.00 95.31 79 GLU A CA 1
ATOM 662 C C . GLU A 1 79 ? 8.700 8.742 -6.513 1.00 95.31 79 GLU A C 1
ATOM 664 O O . GLU A 1 79 ? 7.475 8.848 -6.585 1.00 95.31 79 GLU A O 1
ATOM 669 N N . ARG A 1 80 ? 9.306 7.551 -6.585 1.00 94.88 80 ARG A N 1
ATOM 670 C CA . ARG A 1 80 ? 8.591 6.286 -6.805 1.00 94.88 80 ARG A CA 1
ATOM 671 C C . ARG A 1 80 ? 7.757 5.936 -5.581 1.00 94.88 80 ARG A C 1
ATOM 673 O O . ARG A 1 80 ? 6.573 5.646 -5.713 1.00 94.88 80 ARG A O 1
ATOM 680 N N . GLY A 1 81 ? 8.316 6.063 -4.379 1.00 95.88 81 GLY A N 1
ATOM 681 C CA . GLY A 1 81 ? 7.540 5.922 -3.143 1.00 95.88 81 GLY A CA 1
ATOM 682 C C . GLY A 1 81 ? 6.307 6.837 -3.119 1.00 95.88 81 GLY A C 1
ATOM 683 O O . GLY A 1 81 ? 5.213 6.396 -2.765 1.00 95.88 81 GLY A O 1
ATOM 684 N N . GLY A 1 82 ? 6.458 8.083 -3.575 1.00 96.88 82 GLY A N 1
ATOM 685 C CA . GLY A 1 82 ? 5.374 9.058 -3.695 1.00 96.88 82 GLY A CA 1
ATOM 686 C C . GLY A 1 82 ? 4.270 8.640 -4.669 1.00 96.88 82 GLY A C 1
ATOM 687 O O . GLY A 1 82 ? 3.095 8.689 -4.306 1.00 96.88 82 GLY A O 1
ATOM 688 N N . ILE A 1 83 ? 4.625 8.179 -5.873 1.00 97.25 83 ILE A N 1
ATOM 689 C CA . ILE A 1 83 ? 3.652 7.691 -6.868 1.00 97.25 83 ILE A CA 1
ATOM 690 C C . ILE A 1 83 ? 2.879 6.488 -6.318 1.00 97.25 83 ILE A C 1
ATOM 692 O O . ILE A 1 83 ? 1.646 6.482 -6.348 1.00 97.25 83 ILE A O 1
ATOM 696 N N . TRP A 1 84 ? 3.590 5.505 -5.754 1.00 97.62 84 TRP A N 1
ATOM 697 C CA . TRP A 1 84 ? 2.981 4.336 -5.113 1.00 97.62 84 TRP A CA 1
ATOM 698 C C . TRP A 1 84 ? 1.972 4.754 -4.038 1.00 97.62 84 TRP A C 1
ATOM 700 O O . TRP A 1 84 ? 0.836 4.275 -4.016 1.00 97.62 84 TRP A O 1
ATOM 710 N N . PHE A 1 85 ? 2.360 5.697 -3.174 1.00 97.88 85 PHE A N 1
ATOM 711 C CA . PHE A 1 85 ? 1.500 6.169 -2.094 1.00 97.88 85 PHE A CA 1
ATOM 712 C C . PHE A 1 85 ? 0.298 6.963 -2.604 1.00 97.88 85 PHE A C 1
ATOM 714 O O . PHE A 1 85 ? -0.797 6.799 -2.068 1.00 97.88 85 PHE A O 1
ATOM 721 N N . SER A 1 86 ? 0.460 7.763 -3.664 1.00 97.88 86 SER A N 1
ATOM 722 C CA . SER A 1 86 ? -0.656 8.458 -4.315 1.00 97.88 86 SER A CA 1
ATOM 723 C C . SER A 1 86 ? -1.691 7.469 -4.837 1.00 97.88 86 SER A C 1
ATOM 725 O O . SER A 1 86 ? -2.874 7.637 -4.562 1.00 97.88 86 SER A O 1
ATOM 727 N N . LYS A 1 87 ? -1.268 6.383 -5.501 1.00 98.31 87 LYS A N 1
ATOM 728 C CA . LYS A 1 87 ? -2.193 5.346 -5.990 1.00 98.31 87 LYS A CA 1
ATOM 729 C C . LYS A 1 87 ? -2.920 4.622 -4.868 1.00 98.31 87 LYS A C 1
ATOM 731 O O . LYS A 1 87 ? -4.120 4.369 -4.983 1.00 98.31 87 LYS A O 1
ATOM 736 N N . LEU A 1 88 ? -2.239 4.341 -3.759 1.00 97.88 88 LEU A N 1
ATOM 737 C CA . LEU A 1 88 ? -2.899 3.789 -2.580 1.00 97.88 88 LEU A CA 1
ATOM 738 C C . LEU A 1 88 ? -3.920 4.773 -1.996 1.00 97.88 88 LEU A C 1
ATOM 740 O O . LEU A 1 88 ? -5.036 4.375 -1.670 1.00 97.88 88 LEU A O 1
ATOM 744 N N . LYS A 1 89 ? -3.552 6.053 -1.888 1.00 97.81 89 LYS A N 1
ATOM 745 C CA . LYS A 1 89 ? -4.425 7.101 -1.362 1.00 97.81 89 LYS A CA 1
ATOM 746 C C . LYS A 1 89 ? -5.667 7.301 -2.223 1.00 97.81 89 LYS A C 1
ATOM 748 O O . LYS A 1 89 ? -6.764 7.240 -1.685 1.00 97.81 89 LYS A O 1
ATOM 753 N N . GLU A 1 90 ? -5.493 7.444 -3.535 1.00 98.00 90 GLU A N 1
ATOM 754 C CA . GLU A 1 90 ? -6.583 7.501 -4.518 1.00 98.00 90 GLU A CA 1
ATOM 755 C C . GLU A 1 90 ? -7.536 6.308 -4.338 1.00 98.00 90 GLU A C 1
ATOM 757 O O . GLU A 1 90 ? -8.747 6.483 -4.253 1.00 98.00 90 GLU A O 1
ATOM 762 N N . THR A 1 91 ? -6.991 5.095 -4.187 1.00 98.12 91 THR A N 1
ATOM 763 C CA . THR A 1 91 ? -7.800 3.884 -3.983 1.00 98.12 91 THR A CA 1
ATOM 764 C C . THR A 1 91 ? -8.611 3.936 -2.687 1.00 98.12 91 THR A C 1
ATOM 766 O O . THR A 1 91 ? -9.804 3.653 -2.697 1.00 98.12 91 THR A O 1
ATOM 769 N N . ILE A 1 92 ? -7.990 4.315 -1.566 1.00 96.19 92 ILE A N 1
ATOM 770 C CA . ILE A 1 92 ? -8.669 4.419 -0.264 1.00 96.19 92 ILE A CA 1
ATOM 771 C C . ILE A 1 92 ? -9.741 5.517 -0.283 1.00 96.19 92 ILE A C 1
ATOM 773 O O . ILE A 1 92 ? -10.813 5.344 0.303 1.00 96.19 92 ILE A O 1
ATOM 777 N N . ASP A 1 93 ? -9.468 6.639 -0.949 1.00 96.38 93 ASP A N 1
ATOM 778 C CA . ASP A 1 93 ? -10.404 7.756 -1.061 1.00 96.38 93 ASP A CA 1
ATOM 779 C C . ASP A 1 93 ? -11.661 7.350 -1.851 1.00 96.38 93 ASP A C 1
ATOM 781 O O . ASP A 1 93 ? -12.766 7.672 -1.410 1.00 96.38 93 ASP A O 1
ATOM 785 N N . GLU A 1 94 ? -11.512 6.557 -2.917 1.00 96.44 94 GLU A N 1
ATOM 786 C CA . GLU A 1 94 ? -12.610 6.021 -3.742 1.00 96.44 94 GLU A CA 1
ATOM 787 C C . GLU A 1 94 ? -13.433 4.908 -3.073 1.00 96.44 94 GLU A C 1
ATOM 789 O O . GLU A 1 94 ? -14.557 4.632 -3.492 1.00 96.44 94 GLU A O 1
ATOM 794 N N . MET A 1 95 ? -12.894 4.232 -2.057 1.00 94.56 95 MET A N 1
ATOM 795 C CA . MET A 1 95 ? -13.609 3.153 -1.375 1.00 94.56 95 MET A CA 1
ATOM 796 C C . MET A 1 95 ? -14.627 3.677 -0.359 1.00 94.56 95 MET A C 1
ATOM 798 O O . MET A 1 95 ? -14.398 4.661 0.348 1.00 94.56 95 MET A O 1
ATOM 802 N N . GLU A 1 96 ? -15.731 2.954 -0.203 1.00 93.19 96 GLU A N 1
ATOM 803 C CA . GLU A 1 96 ? -16.702 3.187 0.869 1.00 93.19 96 GLU A CA 1
ATOM 804 C C . GLU A 1 96 ? -16.177 2.606 2.188 1.00 93.19 96 GLU A C 1
ATOM 806 O O . GLU A 1 96 ? -16.413 1.446 2.518 1.00 93.19 96 GLU A O 1
ATOM 811 N N . LEU A 1 97 ? -15.404 3.420 2.911 1.00 89.75 97 LEU A N 1
ATOM 812 C CA . LEU A 1 97 ? -14.822 3.118 4.219 1.00 89.75 97 LEU A CA 1
ATOM 813 C C . LEU A 1 97 ? -15.064 4.285 5.176 1.00 89.75 97 LEU A C 1
ATOM 815 O O . LEU A 1 97 ? -15.080 5.446 4.753 1.00 89.75 97 LEU A O 1
ATOM 819 N N . ASP A 1 98 ? -15.142 3.997 6.472 1.00 90.12 98 ASP A N 1
ATOM 820 C CA . ASP A 1 98 ? -15.192 5.039 7.494 1.00 90.12 98 ASP A CA 1
ATOM 821 C C . ASP A 1 98 ? -13.980 5.967 7.406 1.00 90.12 98 ASP A C 1
ATOM 823 O O . ASP A 1 98 ? -12.831 5.530 7.277 1.00 90.12 98 ASP A O 1
ATOM 827 N N . ARG A 1 99 ? -14.217 7.273 7.554 1.00 89.94 99 ARG A N 1
ATOM 828 C CA . ARG A 1 99 ? -13.158 8.291 7.501 1.00 89.94 99 ARG A CA 1
ATOM 829 C C . ARG A 1 99 ? -12.010 7.992 8.471 1.00 89.94 99 ARG A C 1
ATOM 831 O O . ARG A 1 99 ? -10.845 8.132 8.109 1.00 89.94 99 ARG A O 1
ATOM 838 N N . SER A 1 100 ? -12.330 7.549 9.686 1.00 88.06 100 SER A N 1
ATOM 839 C CA . SER A 1 100 ? -11.335 7.183 10.702 1.00 88.06 100 SER A CA 1
ATOM 840 C C . SER A 1 100 ? -10.472 5.991 10.272 1.00 88.06 100 SER A C 1
ATOM 842 O O . SER A 1 100 ? -9.265 5.984 10.527 1.00 88.06 100 SER A O 1
ATOM 844 N N . ALA A 1 101 ? -11.060 5.010 9.580 1.00 87.94 101 ALA A N 1
ATOM 845 C CA . ALA A 1 101 ? -10.346 3.868 9.023 1.00 87.94 101 ALA A CA 1
ATOM 846 C C . ALA A 1 101 ? -9.413 4.303 7.883 1.00 87.94 101 ALA A C 1
ATOM 848 O O . ALA A 1 101 ? -8.229 3.956 7.910 1.00 87.94 101 ALA A O 1
ATOM 849 N N . LYS A 1 102 ? -9.904 5.135 6.948 1.00 92.19 102 LYS A N 1
ATOM 850 C CA . LYS A 1 102 ? -9.099 5.709 5.853 1.00 92.19 102 LYS A CA 1
ATOM 851 C C . LYS A 1 102 ? -7.869 6.441 6.390 1.00 92.19 102 LYS A C 1
ATOM 853 O O . LYS A 1 102 ? -6.737 6.104 6.045 1.00 92.19 102 LYS A O 1
ATOM 858 N N . GLU A 1 103 ? -8.079 7.397 7.296 1.00 91.69 103 GLU A N 1
ATOM 859 C CA . GLU A 1 103 ? -7.002 8.200 7.884 1.00 91.69 103 GLU A CA 1
ATOM 860 C C . GLU A 1 103 ? -5.977 7.334 8.627 1.00 91.69 103 GLU A C 1
ATOM 862 O O . GLU A 1 103 ? -4.773 7.590 8.558 1.00 91.69 103 GLU A O 1
ATOM 867 N N . ARG A 1 104 ? -6.432 6.292 9.329 1.00 88.62 104 ARG A N 1
ATOM 868 C CA . ARG A 1 104 ? -5.546 5.384 10.059 1.00 88.62 104 ARG A CA 1
ATOM 869 C C . ARG A 1 104 ? -4.677 4.544 9.126 1.00 88.62 104 ARG A C 1
ATOM 871 O O . ARG A 1 104 ? -3.479 4.434 9.388 1.00 88.62 104 ARG A O 1
ATOM 878 N N . ILE A 1 105 ? -5.251 3.952 8.077 1.00 90.94 105 ILE A N 1
ATOM 879 C CA . ILE A 1 105 ? -4.493 3.157 7.098 1.00 90.94 105 ILE A CA 1
ATOM 880 C C . ILE A 1 105 ? -3.430 4.040 6.448 1.00 90.94 105 ILE A C 1
ATOM 882 O O . ILE A 1 105 ? -2.252 3.685 6.458 1.00 90.94 105 ILE A O 1
ATOM 886 N N . LEU A 1 106 ? -3.827 5.223 5.971 1.00 94.88 106 LEU A N 1
ATOM 887 C CA . LEU A 1 106 ? -2.920 6.166 5.321 1.00 94.88 106 LEU A CA 1
ATOM 888 C C . LEU A 1 106 ? -1.770 6.580 6.239 1.00 94.88 106 LEU A C 1
ATOM 890 O O . LEU A 1 106 ? -0.616 6.467 5.838 1.00 94.88 106 LEU A O 1
ATOM 894 N N . LYS A 1 107 ? -2.053 6.967 7.490 1.00 93.81 107 LYS A N 1
ATOM 895 C CA . LYS A 1 107 ? -1.011 7.338 8.465 1.00 93.81 107 LYS A CA 1
ATOM 896 C C . LYS A 1 107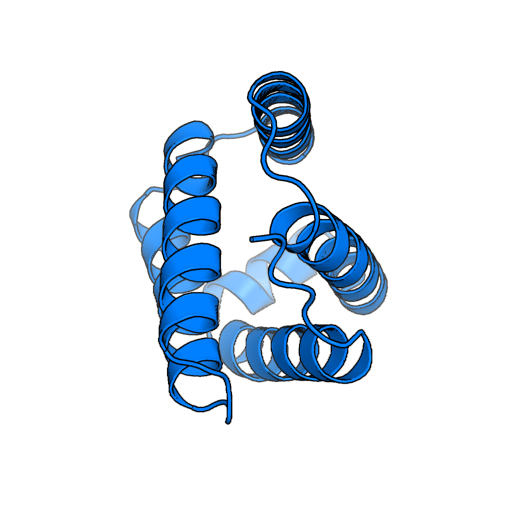 ? -0.032 6.196 8.736 1.00 93.81 107 LYS A C 1
ATOM 898 O O . LYS A 1 107 ? 1.174 6.427 8.804 1.00 93.81 107 LYS A O 1
ATOM 903 N N . LYS A 1 108 ? -0.534 4.966 8.901 1.00 93.31 108 LYS A N 1
ATOM 904 C CA . LYS A 1 108 ? 0.309 3.789 9.162 1.00 93.31 108 LYS A CA 1
ATOM 905 C C . LYS A 1 108 ? 1.197 3.461 7.963 1.00 93.31 108 LYS A C 1
ATOM 907 O O . LYS A 1 108 ? 2.390 3.226 8.141 1.00 93.31 108 LYS A O 1
ATOM 912 N N . VAL A 1 109 ? 0.642 3.477 6.754 1.00 95.00 109 VAL A N 1
ATOM 913 C CA . VAL A 1 109 ? 1.409 3.195 5.536 1.00 95.00 109 VAL A CA 1
ATOM 914 C C . VAL A 1 109 ? 2.421 4.302 5.246 1.00 95.00 109 VAL A C 1
ATOM 916 O O . VAL A 1 109 ? 3.575 3.995 4.970 1.00 95.00 109 VAL A O 1
ATOM 919 N N . GLU A 1 110 ? 2.045 5.575 5.388 1.00 96.19 110 GLU A N 1
ATOM 920 C CA . GLU A 1 110 ? 2.963 6.706 5.213 1.00 96.19 110 GLU A CA 1
ATOM 921 C C . GLU A 1 110 ? 4.143 6.633 6.194 1.00 96.19 110 GLU A C 1
ATOM 923 O O . GLU A 1 110 ? 5.296 6.848 5.816 1.00 96.19 110 GLU A O 1
ATOM 928 N N . PHE A 1 111 ? 3.872 6.290 7.458 1.00 95.19 111 PHE A N 1
ATOM 929 C CA . PHE A 1 111 ? 4.911 6.091 8.466 1.00 95.19 111 PHE A CA 1
ATOM 930 C C . PHE A 1 111 ? 5.915 5.007 8.054 1.00 95.19 111 PHE A C 1
ATOM 932 O O . PHE A 1 111 ? 7.118 5.207 8.221 1.00 95.19 111 PHE A O 1
ATOM 939 N N . LEU A 1 112 ? 5.434 3.877 7.528 1.00 95.38 112 LEU A N 1
ATOM 940 C CA . LEU A 1 112 ? 6.278 2.762 7.095 1.00 95.38 112 LEU A CA 1
ATOM 941 C C . LEU A 1 112 ? 7.051 3.087 5.817 1.00 95.38 112 LEU A C 1
ATOM 943 O O . LEU A 1 112 ? 8.229 2.754 5.721 1.00 95.38 112 LEU A O 1
ATOM 947 N N . LEU A 1 113 ? 6.419 3.775 4.867 1.00 95.19 113 LEU A N 1
ATOM 948 C CA . LEU A 1 113 ? 7.057 4.201 3.626 1.00 95.19 113 LEU A CA 1
ATOM 949 C C . LEU A 1 113 ? 8.279 5.083 3.906 1.00 95.19 113 LEU A C 1
ATOM 951 O O . LEU A 1 113 ? 9.343 4.847 3.349 1.00 95.19 113 LEU A O 1
ATOM 955 N N . LYS A 1 114 ? 8.173 6.010 4.869 1.00 95.12 114 LYS A N 1
ATOM 956 C CA . LYS A 1 114 ? 9.289 6.853 5.347 1.00 95.12 114 LYS A CA 1
ATOM 957 C C . LYS A 1 114 ? 10.477 6.072 5.935 1.00 95.12 114 LYS A C 1
ATOM 959 O O . LYS A 1 114 ? 11.471 6.691 6.298 1.00 95.12 114 LYS A O 1
ATOM 964 N N . LYS A 1 115 ? 10.378 4.748 6.110 1.00 94.69 115 LYS A N 1
ATOM 965 C CA . LYS A 1 115 ? 11.467 3.882 6.604 1.00 94.69 115 LYS A CA 1
ATOM 966 C C . LYS A 1 115 ? 12.227 3.154 5.499 1.00 94.69 115 LYS A C 1
ATOM 968 O O . LYS A 1 115 ? 13.220 2.502 5.816 1.00 94.69 115 LYS A O 1
ATOM 973 N N . ILE A 1 116 ? 11.733 3.218 4.263 1.00 93.06 116 ILE A N 1
ATOM 974 C CA . ILE A 1 116 ? 12.256 2.470 3.110 1.00 93.06 116 ILE A CA 1
ATOM 975 C C . ILE A 1 116 ? 12.504 3.351 1.875 1.00 93.06 116 ILE A C 1
ATOM 977 O O . ILE A 1 116 ? 12.972 2.841 0.857 1.00 93.06 116 ILE A O 1
ATOM 981 N N . ILE A 1 117 ? 12.178 4.643 1.963 1.00 88.88 117 ILE A N 1
ATOM 982 C CA . ILE A 1 117 ? 12.596 5.684 1.013 1.00 88.88 117 ILE A CA 1
ATOM 983 C C . ILE A 1 117 ? 13.849 6.412 1.504 1.00 88.88 117 ILE A C 1
ATOM 985 O O . ILE A 1 117 ? 14.226 6.219 2.685 1.00 88.88 117 ILE A O 1
#